Protein AF-A0A6S7FRW0-F1 (afdb_monomer)

Foldseek 3Di:
DPDPVQQADQDDDPQVVQQDPVVRDGDDPVVVVVLVCVCVVVV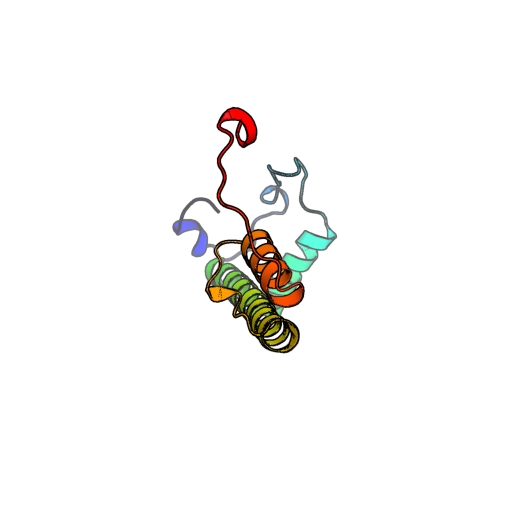PRTSNVVVVVVVVVVVVVVVVVLVVVQVVCCVQQVDGCVVDPDPVVSVVVSVCSVVVDDDDDPPDPVVVD

Solvent-accessible surface area (backbone atoms only — not comparable to full-atom values): 6906 Å² total; per-residue (Å²): 132,92,53,77,80,57,31,73,35,69,61,82,78,59,72,86,75,49,58,34,81,88,78,71,42,70,61,51,72,67,59,52,50,49,53,50,49,54,40,58,76,70,63,52,60,26,39,41,54,54,48,52,52,50,52,51,50,54,52,51,54,50,48,54,54,52,54,51,50,36,54,51,34,36,73,76,62,72,41,61,56,89,82,37,98,45,71,68,59,44,50,50,52,44,48,43,68,73,66,67,64,83,82,76,81,89,81,61,82,68,81,81,112

Organism: Paramuricea clavata (NCBI:txid317549)

Mean predicted aligned error: 6.25 Å

Radius of gyration: 23.13 Å; Cα contacts (8 Å, |Δi|>4): 59; chains: 1; bounding box: 53×29×55 Å

pLDDT: mean 92.94, std 8.05, range [52.22, 98.25]

Nearest PDB structures (foldseek):
  8ove-assembly1_A5  TM=4.115E-01  e=1.990E+00  Trypanosoma brucei brucei

Structure (mmCIF, N/CA/C/O backbone):
data_AF-A0A6S7FRW0-F1
#
_entry.id   AF-A0A6S7FRW0-F1
#
loop_
_atom_site.group_PDB
_atom_site.id
_atom_site.type_symbol
_atom_site.label_atom_id
_atom_site.label_alt_id
_atom_site.label_comp_id
_atom_site.label_asym_id
_atom_site.label_entity_id
_atom_site.label_seq_id
_atom_site.pdbx_PDB_ins_code
_atom_site.Cartn_x
_atom_site.Cartn_y
_atom_site.Cartn_z
_atom_site.occupancy
_atom_site.B_iso_or_equiv
_atom_site.auth_seq_id
_atom_site.auth_comp_id
_atom_site.auth_asym_id
_atom_site.auth_atom_id
_atom_site.pdbx_PDB_model_num
ATOM 1 N N . MET A 1 1 ? -1.376 4.015 -19.748 1.00 57.56 1 MET A N 1
ATOM 2 C CA . MET A 1 1 ? -0.962 2.783 -20.459 1.00 57.56 1 MET A CA 1
ATOM 3 C C . MET A 1 1 ? -2.212 2.345 -21.195 1.00 57.56 1 MET A C 1
ATOM 5 O O . MET A 1 1 ? -3.041 1.640 -20.640 1.00 57.56 1 MET A O 1
ATOM 9 N N . ASP A 1 2 ? -2.456 2.933 -22.360 1.00 58.31 2 ASP A N 1
ATOM 10 C CA . ASP A 1 2 ? -3.835 3.080 -22.838 1.00 58.31 2 ASP A CA 1
ATOM 11 C C . ASP A 1 2 ? -4.144 1.945 -23.818 1.00 58.31 2 ASP A C 1
ATOM 13 O O . ASP A 1 2 ? -3.926 2.073 -25.020 1.00 58.31 2 ASP A O 1
ATOM 17 N N . GLY A 1 3 ? -4.535 0.791 -23.267 1.00 72.56 3 GLY A N 1
ATOM 18 C CA . GLY A 1 3 ? -4.898 -0.423 -24.009 1.00 72.56 3 GLY A CA 1
ATOM 19 C C . GLY A 1 3 ? -3.884 -1.567 -23.883 1.00 72.56 3 GLY A C 1
ATOM 20 O O . GLY A 1 3 ? -2.677 -1.334 -23.748 1.00 72.56 3 GLY A O 1
ATOM 21 N N . PHE A 1 4 ? -4.388 -2.807 -23.951 1.00 81.12 4 PHE A N 1
ATOM 22 C CA . PHE A 1 4 ? -3.605 -4.049 -23.847 1.00 81.12 4 PHE A CA 1
ATOM 23 C C . PHE A 1 4 ? -2.491 -4.158 -24.897 1.00 81.12 4 PHE A C 1
ATOM 25 O O . PHE A 1 4 ? -1.455 -4.763 -24.624 1.00 81.12 4 PHE A O 1
ATOM 32 N N . ASP A 1 5 ? -2.650 -3.506 -26.049 1.00 82.75 5 ASP A N 1
ATOM 33 C CA . ASP A 1 5 ? -1.654 -3.474 -27.128 1.00 82.75 5 ASP A CA 1
ATOM 34 C C . ASP A 1 5 ? -0.309 -2.881 -26.678 1.00 82.75 5 ASP A C 1
ATOM 36 O O . ASP A 1 5 ? 0.751 -3.218 -27.205 1.00 82.75 5 ASP A O 1
ATOM 40 N N . ASN A 1 6 ? -0.313 -2.025 -25.650 1.00 83.50 6 ASN A N 1
ATOM 41 C CA . ASN A 1 6 ? 0.913 -1.433 -25.119 1.00 83.50 6 ASN A CA 1
ATOM 42 C C . ASN A 1 6 ? 1.772 -2.414 -24.319 1.00 83.50 6 ASN A C 1
ATOM 44 O O . ASN A 1 6 ? 2.951 -2.130 -24.109 1.00 83.50 6 ASN A O 1
ATOM 48 N N . LEU A 1 7 ? 1.211 -3.543 -23.877 1.00 89.81 7 LEU A N 1
ATOM 49 C CA . LEU A 1 7 ? 1.938 -4.531 -23.082 1.00 89.81 7 LEU A CA 1
ATOM 50 C C . LEU A 1 7 ? 3.020 -5.248 -23.900 1.00 89.81 7 LEU A C 1
ATOM 52 O O . LEU A 1 7 ? 4.021 -5.670 -23.334 1.00 89.81 7 LEU A O 1
ATOM 56 N N . GLY A 1 8 ? 2.863 -5.342 -25.224 1.00 92.31 8 GLY A N 1
ATOM 57 C CA . GLY A 1 8 ? 3.849 -5.971 -26.111 1.00 92.31 8 GLY A CA 1
ATOM 58 C C . GLY A 1 8 ? 5.066 -5.100 -26.443 1.00 92.31 8 GLY A C 1
ATOM 59 O O . GLY A 1 8 ? 5.962 -5.552 -27.148 1.00 92.31 8 GLY A O 1
ATOM 60 N N . LYS A 1 9 ? 5.115 -3.843 -25.980 1.00 92.12 9 LYS A N 1
ATOM 61 C CA . LYS A 1 9 ? 6.222 -2.928 -26.293 1.00 92.12 9 LYS A CA 1
ATOM 62 C C . LYS A 1 9 ? 7.514 -3.397 -25.633 1.00 92.12 9 LYS A C 1
ATOM 64 O O . LYS A 1 9 ? 7.526 -3.644 -24.432 1.00 92.12 9 LYS A O 1
ATOM 69 N N . ALA A 1 10 ? 8.592 -3.444 -26.411 1.00 93.81 10 ALA A N 1
ATOM 70 C CA . ALA A 1 10 ? 9.873 -4.011 -25.992 1.00 93.81 10 ALA A CA 1
ATOM 71 C C . ALA A 1 10 ? 10.818 -3.027 -25.276 1.00 93.81 10 ALA A C 1
ATOM 73 O O . ALA A 1 10 ? 12.014 -3.271 -25.147 1.00 93.81 10 ALA A O 1
ATOM 74 N N . SER A 1 11 ? 10.307 -1.872 -24.853 1.00 93.06 11 SER A N 1
ATOM 75 C CA . SER A 1 11 ? 11.110 -0.844 -24.202 1.00 93.06 11 SER A CA 1
ATOM 76 C C . SER A 1 11 ? 10.286 -0.054 -23.201 1.00 93.06 11 SER A C 1
ATOM 78 O O . SER A 1 11 ? 9.084 0.159 -23.394 1.00 93.06 11 SER A O 1
ATOM 80 N N . LEU A 1 12 ? 10.970 0.483 -22.193 1.00 92.69 12 LEU A N 1
ATOM 81 C CA . LEU A 1 12 ? 10.394 1.479 -21.304 1.00 92.69 12 LEU A CA 1
ATOM 82 C C . LEU A 1 12 ? 9.960 2.721 -22.118 1.00 92.69 12 LEU A C 1
ATOM 84 O O . LEU A 1 12 ? 10.675 3.124 -23.044 1.00 92.69 12 LEU A O 1
ATOM 88 N N . PRO A 1 13 ? 8.806 3.346 -21.816 1.00 92.06 13 PRO A N 1
ATOM 89 C CA . PRO A 1 13 ? 8.419 4.601 -22.445 1.00 92.06 13 PRO A CA 1
ATOM 90 C C . PRO A 1 13 ? 9.459 5.695 -22.171 1.00 92.06 13 PRO A C 1
ATOM 92 O O . PRO A 1 13 ? 10.132 5.656 -21.142 1.00 92.06 13 PRO A O 1
ATOM 95 N N . PRO A 1 14 ? 9.579 6.708 -23.042 1.00 94.06 14 PRO A N 1
ATOM 96 C CA . PRO A 1 14 ? 10.433 7.852 -22.750 1.00 94.06 14 PRO A CA 1
ATOM 97 C C . PRO A 1 14 ? 9.909 8.617 -21.527 1.00 94.06 14 PRO A C 1
ATOM 99 O O . PRO A 1 14 ? 8.702 8.640 -21.275 1.00 94.06 14 PRO A O 1
ATOM 102 N N . LYS A 1 15 ? 10.807 9.306 -20.812 1.00 94.62 15 LYS A N 1
ATOM 103 C CA . LYS A 1 15 ? 10.498 10.081 -19.593 1.00 94.62 15 LYS A CA 1
ATOM 104 C C . LYS A 1 15 ? 9.284 11.011 -19.754 1.00 94.62 15 LYS A C 1
ATOM 106 O O . LYS A 1 15 ? 8.444 11.087 -18.868 1.00 94.62 15 LYS A O 1
ATOM 111 N N . THR A 1 16 ? 9.133 11.635 -20.922 1.00 93.62 16 THR A N 1
ATOM 112 C CA . THR A 1 16 ? 8.015 12.538 -21.266 1.00 93.62 16 THR A CA 1
ATOM 113 C C . THR A 1 16 ? 6.631 11.878 -21.250 1.00 93.62 16 THR A C 1
ATOM 115 O O . THR A 1 16 ? 5.615 12.563 -21.302 1.00 93.62 16 THR A O 1
ATOM 118 N N . LYS A 1 17 ? 6.557 10.542 -21.200 1.00 92.31 17 LYS A N 1
ATOM 119 C CA . LYS A 1 17 ? 5.305 9.779 -21.087 1.00 92.31 17 LYS A CA 1
ATOM 120 C C . LYS A 1 17 ? 4.922 9.442 -19.643 1.00 92.31 17 LYS A C 1
ATOM 122 O O . LYS A 1 17 ? 3.916 8.768 -19.449 1.00 92.31 17 LYS A O 1
ATOM 127 N N . PHE A 1 18 ? 5.681 9.919 -18.656 1.00 91.62 18 PHE A N 1
ATOM 128 C CA . PHE A 1 18 ? 5.428 9.702 -17.228 1.00 91.62 18 PHE A CA 1
ATOM 129 C C . PHE A 1 18 ? 4.830 10.928 -16.514 1.00 91.62 18 PHE A C 1
ATOM 131 O O . PHE A 1 18 ? 4.861 10.990 -15.289 1.00 91.62 18 PHE A O 1
ATOM 138 N N . PHE A 1 19 ? 4.284 11.901 -17.248 1.00 93.69 19 PHE A N 1
ATOM 139 C CA . PHE A 1 19 ? 3.622 13.059 -16.643 1.00 93.69 19 PHE A CA 1
ATOM 140 C C . PHE A 1 19 ? 2.430 12.633 -15.768 1.00 93.69 19 PHE A C 1
ATOM 142 O O . PHE A 1 19 ? 1.503 11.962 -16.237 1.00 93.69 19 PHE A O 1
ATOM 149 N N . SER A 1 20 ? 2.444 13.039 -14.498 1.00 92.62 20 SER A N 1
ATOM 150 C CA . SER A 1 20 ? 1.382 12.765 -13.534 1.00 92.62 20 SER A CA 1
ATOM 151 C C . SER A 1 20 ? 0.300 13.831 -13.632 1.00 92.62 20 SER A C 1
ATOM 153 O O . SER A 1 20 ? 0.500 14.972 -13.228 1.00 92.62 20 SER A O 1
ATOM 155 N N . LYS A 1 21 ? -0.893 13.457 -14.108 1.00 93.94 21 LYS A N 1
ATOM 156 C CA . LYS A 1 21 ? -2.067 14.351 -14.084 1.00 93.94 21 LYS A CA 1
ATOM 157 C C . LYS A 1 21 ? -2.539 14.675 -12.665 1.00 93.94 21 LYS A C 1
ATOM 159 O O . LYS A 1 21 ? -3.146 15.718 -12.468 1.00 93.94 21 LYS A O 1
ATOM 164 N N . LEU A 1 22 ? -2.288 13.779 -11.707 1.00 93.81 22 LEU A N 1
ATOM 165 C CA . LEU A 1 22 ? -2.715 13.941 -10.316 1.00 93.81 22 LEU A CA 1
ATOM 166 C C . LEU A 1 22 ? -1.924 15.053 -9.620 1.00 93.81 22 LEU A C 1
ATOM 168 O O . LEU A 1 22 ? -2.510 15.900 -8.957 1.00 93.81 22 LEU A O 1
ATOM 172 N N . ASN A 1 23 ? -0.607 15.057 -9.822 1.00 94.19 23 ASN A N 1
ATOM 173 C CA . ASN A 1 23 ? 0.300 16.026 -9.204 1.00 94.19 23 ASN A CA 1
ATOM 174 C C . ASN A 1 23 ? 0.642 17.195 -10.141 1.00 94.19 23 ASN A C 1
ATOM 176 O O . ASN A 1 23 ? 1.277 18.156 -9.722 1.00 94.19 23 ASN A O 1
ATOM 180 N N . ASN A 1 24 ? 0.222 17.113 -11.407 1.00 94.81 24 ASN A N 1
ATOM 181 C CA . ASN A 1 24 ? 0.538 18.061 -12.472 1.00 94.81 24 ASN A CA 1
ATOM 182 C C . ASN A 1 24 ? 2.054 18.289 -12.655 1.00 94.81 24 ASN A C 1
ATOM 184 O O . ASN A 1 24 ? 2.506 19.418 -12.840 1.00 94.81 24 ASN A O 1
ATOM 188 N N . GLU A 1 25 ? 2.835 17.209 -12.600 1.00 95.31 25 GLU A N 1
ATOM 189 C CA . GLU A 1 25 ? 4.299 17.246 -12.667 1.00 95.31 25 GLU A CA 1
ATOM 190 C C . GLU A 1 25 ? 4.874 16.104 -13.518 1.00 95.31 25 GLU A C 1
ATOM 192 O O . GLU A 1 25 ? 4.275 15.031 -13.656 1.00 95.31 25 GLU A O 1
ATOM 197 N N . ASP A 1 26 ? 6.060 16.331 -14.084 1.00 95.75 26 ASP A N 1
ATOM 198 C CA . ASP A 1 26 ? 6.858 15.281 -14.713 1.00 95.75 26 ASP A CA 1
ATOM 199 C C . ASP A 1 26 ? 7.497 14.368 -13.663 1.00 95.75 26 ASP A C 1
ATOM 201 O O . ASP A 1 26 ? 7.820 14.785 -12.551 1.00 95.75 26 ASP A O 1
ATOM 205 N N . ILE A 1 27 ? 7.762 13.119 -14.047 1.00 95.81 27 ILE A N 1
ATOM 206 C CA . ILE A 1 27 ? 8.544 12.204 -13.214 1.00 95.81 27 ILE A CA 1
ATOM 207 C C . ILE A 1 27 ? 9.927 12.794 -12.901 1.00 95.81 27 ILE A C 1
ATOM 209 O O . ILE A 1 27 ? 10.603 13.360 -13.770 1.00 95.81 27 ILE A O 1
ATOM 213 N N . SER A 1 28 ? 10.390 12.605 -11.667 1.00 96.12 28 SER A N 1
ATOM 214 C CA . SER A 1 28 ? 11.747 12.987 -11.289 1.00 96.12 28 SER A CA 1
ATOM 215 C C . SER A 1 28 ? 12.791 12.162 -12.063 1.00 96.12 28 SER A C 1
ATOM 217 O O . SER A 1 28 ? 12.537 11.038 -12.508 1.00 96.12 28 SER A O 1
ATOM 219 N N . ASP A 1 29 ? 14.005 12.698 -12.235 1.00 96.75 29 ASP A N 1
ATOM 220 C CA . ASP A 1 29 ? 15.106 11.920 -12.830 1.00 96.75 29 ASP A CA 1
ATOM 221 C C . ASP A 1 29 ? 15.452 10.682 -11.999 1.00 96.75 29 ASP A C 1
ATOM 223 O O . ASP A 1 29 ? 15.806 9.638 -12.549 1.00 96.75 29 ASP A O 1
ATOM 227 N N . VAL A 1 30 ? 15.312 10.784 -10.675 1.00 97.38 30 VAL A N 1
ATOM 228 C CA . VAL A 1 30 ? 15.577 9.691 -9.736 1.00 97.38 30 VAL A CA 1
ATOM 229 C C . VAL A 1 30 ? 14.582 8.550 -9.946 1.00 97.38 30 VAL A C 1
ATOM 231 O O . VAL A 1 30 ? 14.994 7.397 -10.080 1.00 97.38 30 VAL A O 1
ATOM 234 N N . ASP A 1 31 ? 13.291 8.859 -10.051 1.00 95.62 31 ASP A N 1
ATOM 235 C CA . ASP A 1 31 ? 12.247 7.851 -10.242 1.00 95.62 31 ASP A CA 1
ATOM 236 C C . ASP A 1 31 ? 12.318 7.205 -11.625 1.00 95.62 31 ASP A C 1
ATOM 238 O O . ASP A 1 31 ? 12.161 5.987 -11.754 1.00 95.62 31 ASP A O 1
ATOM 242 N N . TYR A 1 32 ? 12.628 7.985 -12.665 1.00 96.75 32 TYR A N 1
ATOM 243 C CA . TYR A 1 32 ? 12.826 7.426 -14.001 1.00 96.75 32 TYR A CA 1
ATOM 244 C C . TYR A 1 32 ? 14.067 6.524 -14.058 1.00 96.75 32 TYR A C 1
ATOM 246 O O . TYR A 1 32 ? 14.016 5.433 -14.629 1.00 96.75 32 TYR A O 1
ATOM 254 N N . LYS A 1 33 ? 15.166 6.916 -13.399 1.00 97.69 33 LYS A N 1
ATOM 255 C CA . LYS A 1 33 ? 16.354 6.063 -13.258 1.00 97.69 33 LYS A CA 1
ATOM 256 C C . LYS A 1 33 ? 16.030 4.778 -12.498 1.00 97.69 33 LYS A C 1
ATOM 258 O O . LYS A 1 33 ? 16.504 3.716 -12.886 1.00 97.69 33 LYS A O 1
ATOM 263 N N . ARG A 1 34 ? 15.184 4.840 -11.465 1.00 96.00 34 ARG A N 1
ATOM 264 C CA . ARG A 1 34 ? 14.704 3.646 -10.754 1.00 96.00 34 ARG A CA 1
ATOM 265 C C . ARG A 1 34 ? 13.945 2.701 -11.688 1.00 96.00 34 ARG A C 1
ATOM 267 O O . ARG A 1 34 ? 14.222 1.506 -11.669 1.00 96.00 34 ARG A O 1
ATOM 274 N N . ALA A 1 35 ? 13.050 3.220 -12.530 1.00 95.19 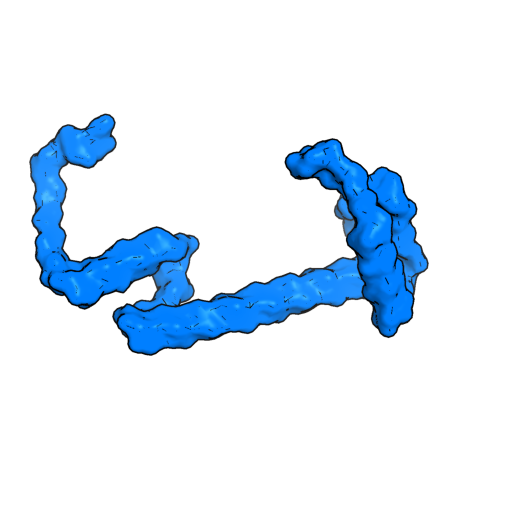35 ALA A N 1
ATOM 275 C CA . ALA A 1 35 ? 12.329 2.412 -13.516 1.00 95.19 35 ALA A CA 1
ATOM 276 C C . ALA A 1 35 ? 13.284 1.720 -14.509 1.00 95.19 35 ALA A C 1
ATOM 278 O O . ALA A 1 35 ? 13.126 0.532 -14.788 1.00 95.19 35 ALA A O 1
ATOM 279 N N . GLN A 1 36 ? 14.321 2.425 -14.980 1.00 96.94 36 GLN A N 1
ATOM 280 C CA . GLN A 1 36 ? 15.368 1.835 -15.826 1.00 96.94 36 GLN A CA 1
ATOM 281 C C . GLN A 1 36 ? 16.162 0.746 -15.100 1.00 96.94 36 GLN A C 1
ATOM 283 O O . GLN A 1 36 ? 16.422 -0.308 -15.674 1.00 96.94 36 GLN A O 1
ATOM 288 N N . THR A 1 37 ? 16.536 0.976 -13.838 1.00 97.44 37 THR A N 1
ATOM 289 C CA . THR A 1 37 ? 17.228 -0.030 -13.024 1.00 97.44 37 THR A CA 1
ATOM 290 C C . THR A 1 37 ? 16.386 -1.292 -12.912 1.00 97.44 37 THR A C 1
ATOM 292 O O . THR A 1 37 ? 16.892 -2.364 -13.208 1.00 97.44 37 THR A O 1
ATOM 295 N N . VAL A 1 38 ? 15.099 -1.181 -12.568 1.00 96.38 38 VAL A N 1
ATOM 296 C CA . VAL A 1 38 ? 14.194 -2.340 -12.486 1.00 96.38 38 VAL A CA 1
ATOM 297 C C . VAL A 1 38 ? 14.110 -3.061 -13.833 1.00 96.38 38 VAL A C 1
ATOM 299 O O . VAL A 1 38 ? 14.285 -4.276 -13.883 1.00 96.38 38 VAL A O 1
ATOM 302 N N . TRP A 1 39 ? 13.912 -2.325 -14.930 1.00 97.06 39 TRP A N 1
ATOM 303 C CA . TRP A 1 39 ? 13.864 -2.905 -16.274 1.00 97.06 39 TRP A CA 1
ATOM 304 C C . TRP A 1 39 ? 15.109 -3.751 -16.583 1.00 97.06 39 TRP A C 1
ATOM 306 O O . TRP A 1 39 ? 14.997 -4.895 -17.021 1.00 97.06 39 TRP A O 1
ATOM 316 N N . ASN A 1 40 ? 16.291 -3.203 -16.299 1.00 96.94 40 ASN A N 1
ATOM 317 C CA . ASN A 1 40 ? 17.569 -3.849 -16.584 1.00 96.94 40 ASN A CA 1
ATOM 318 C C . ASN A 1 40 ? 17.877 -4.999 -15.616 1.00 96.94 40 ASN A C 1
ATOM 320 O O . ASN A 1 40 ? 18.305 -6.061 -16.047 1.00 96.94 40 ASN A O 1
ATOM 324 N N . THR A 1 41 ? 17.643 -4.820 -14.314 1.00 97.62 41 THR A N 1
ATOM 325 C CA . THR A 1 41 ? 17.930 -5.830 -13.282 1.00 97.62 41 THR A CA 1
ATOM 326 C C . THR A 1 41 ? 17.149 -7.119 -13.509 1.00 97.62 41 THR A C 1
ATOM 328 O O . THR A 1 41 ? 17.688 -8.205 -13.307 1.00 97.62 41 THR A O 1
ATOM 331 N N . PHE A 1 42 ? 15.896 -7.010 -13.946 1.00 96.19 42 PHE A N 1
ATOM 332 C CA . PHE A 1 42 ? 15.037 -8.163 -14.205 1.00 96.19 42 PHE A CA 1
ATOM 333 C C . PHE A 1 42 ? 15.042 -8.608 -15.674 1.00 96.19 42 PHE A C 1
ATOM 335 O O . PHE A 1 42 ? 14.297 -9.515 -16.031 1.00 96.19 42 PHE A O 1
ATOM 342 N N . ASN A 1 43 ? 15.901 -8.014 -16.514 1.00 96.31 43 ASN A N 1
ATOM 343 C CA . ASN A 1 43 ? 16.024 -8.316 -17.944 1.00 96.31 43 ASN A CA 1
ATOM 344 C C . ASN A 1 43 ? 14.677 -8.290 -18.688 1.00 96.31 43 ASN A C 1
ATOM 346 O O . ASN A 1 43 ? 14.384 -9.183 -19.491 1.00 96.31 43 ASN A O 1
ATOM 350 N N . MET A 1 44 ? 13.856 -7.276 -18.406 1.00 96.19 44 MET A N 1
ATOM 351 C CA . MET A 1 44 ? 12.504 -7.171 -18.954 1.00 96.19 44 MET A CA 1
ATOM 352 C C . MET A 1 44 ? 12.537 -7.090 -20.479 1.00 96.19 44 MET A C 1
ATOM 354 O O . MET A 1 44 ? 13.301 -6.311 -21.054 1.00 96.19 44 MET A O 1
ATOM 358 N N . GLN A 1 45 ? 11.698 -7.894 -21.132 1.00 95.81 45 GLN A N 1
ATOM 359 C CA . GLN A 1 45 ? 11.605 -7.933 -22.591 1.00 95.81 45 GLN A CA 1
ATOM 360 C C . GLN A 1 45 ? 10.431 -7.108 -23.087 1.00 95.81 45 GLN A C 1
ATOM 362 O O . GLN A 1 45 ? 10.482 -6.564 -24.184 1.00 95.81 45 GLN A O 1
ATOM 367 N N . THR A 1 46 ? 9.368 -7.019 -22.293 1.00 96.31 46 THR A N 1
ATOM 368 C CA . THR A 1 46 ? 8.129 -6.352 -22.665 1.00 96.31 46 THR A CA 1
ATOM 369 C C . THR A 1 46 ? 7.570 -5.525 -21.516 1.00 96.31 46 THR A C 1
ATOM 371 O O . THR A 1 46 ? 7.846 -5.756 -20.338 1.00 96.31 46 THR A O 1
ATOM 374 N N . MET A 1 47 ? 6.710 -4.565 -21.850 1.00 94.12 47 MET A N 1
ATOM 375 C CA . MET A 1 47 ? 5.944 -3.823 -20.852 1.00 94.12 47 MET A CA 1
ATOM 376 C C . MET A 1 47 ? 5.025 -4.724 -20.017 1.00 94.12 47 MET A C 1
ATOM 378 O O . MET A 1 47 ? 4.680 -4.336 -18.902 1.00 94.12 47 MET A O 1
ATOM 382 N N . ARG A 1 48 ? 4.649 -5.909 -20.521 1.00 94.75 48 ARG A N 1
ATOM 383 C CA . ARG A 1 48 ? 3.952 -6.937 -19.740 1.00 94.75 48 ARG A CA 1
ATOM 384 C C . ARG A 1 48 ? 4.807 -7.419 -18.577 1.00 94.75 48 ARG A C 1
ATOM 386 O O . ARG A 1 48 ? 4.318 -7.412 -17.458 1.00 94.75 48 ARG A O 1
ATOM 393 N N . ASP A 1 49 ? 6.071 -7.755 -18.817 1.00 95.69 49 ASP A N 1
ATOM 394 C CA . ASP A 1 49 ? 6.961 -8.257 -17.761 1.00 95.69 49 ASP A CA 1
ATOM 395 C C . ASP A 1 49 ? 7.121 -7.219 -16.641 1.00 95.69 49 ASP A C 1
ATOM 397 O O . ASP A 1 49 ? 7.027 -7.529 -15.452 1.00 95.69 49 ASP A O 1
ATOM 401 N N . TYR A 1 50 ? 7.287 -5.950 -17.031 1.00 95.00 50 TYR A N 1
ATOM 402 C CA . TYR A 1 50 ? 7.366 -4.835 -16.092 1.00 95.00 50 TYR A CA 1
ATOM 403 C C . TYR A 1 50 ? 6.057 -4.635 -15.310 1.00 95.00 50 TYR A C 1
ATOM 405 O O . TYR A 1 50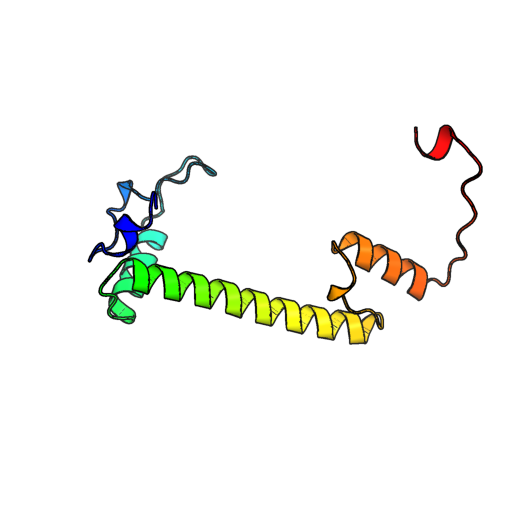 ? 6.083 -4.451 -14.092 1.00 95.00 50 TYR A O 1
ATOM 413 N N . HIS A 1 51 ? 4.911 -4.684 -15.997 1.00 93.12 51 HIS A N 1
ATOM 414 C CA . HIS A 1 51 ? 3.586 -4.578 -15.384 1.00 93.12 51 HIS A CA 1
ATOM 415 C C . HIS A 1 51 ? 3.322 -5.713 -14.390 1.00 93.12 51 HIS A C 1
ATOM 417 O O . HIS A 1 51 ? 2.884 -5.454 -13.272 1.00 93.12 51 HIS A O 1
ATOM 423 N N . ASP A 1 52 ? 3.613 -6.954 -14.770 1.00 94.88 52 ASP A N 1
ATOM 424 C CA . ASP A 1 52 ? 3.328 -8.130 -13.954 1.00 94.88 52 ASP A CA 1
ATOM 425 C C . ASP A 1 52 ? 4.212 -8.156 -12.705 1.00 94.88 52 ASP A C 1
ATOM 427 O O . ASP A 1 52 ? 3.733 -8.492 -11.620 1.00 94.88 52 ASP A O 1
ATOM 431 N N . LEU A 1 53 ? 5.477 -7.726 -12.817 1.00 95.81 53 LEU A N 1
ATOM 432 C CA . LEU A 1 53 ? 6.339 -7.534 -11.652 1.00 95.81 53 LEU A CA 1
ATOM 433 C C . LEU A 1 53 ? 5.785 -6.456 -10.714 1.00 95.81 53 LEU A C 1
ATOM 435 O O . LEU A 1 53 ? 5.728 -6.680 -9.503 1.00 95.81 53 LEU A O 1
ATOM 439 N N . TYR A 1 54 ? 5.391 -5.299 -11.254 1.00 92.81 54 TYR A N 1
ATOM 440 C CA . TYR A 1 54 ? 4.798 -4.220 -10.463 1.00 92.81 54 TYR A CA 1
ATOM 441 C C . TYR A 1 54 ? 3.545 -4.707 -9.728 1.00 92.81 54 TYR A C 1
ATOM 443 O O . TYR A 1 54 ? 3.494 -4.630 -8.503 1.00 92.81 54 TYR A O 1
ATOM 451 N N . LEU A 1 55 ? 2.590 -5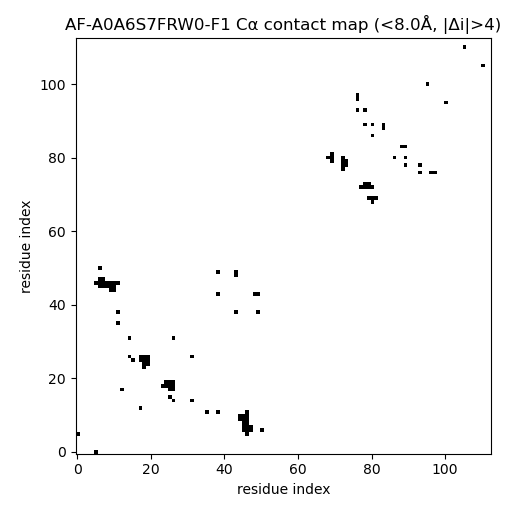.290 -10.459 1.00 95.19 55 LEU A N 1
ATOM 452 C CA . LEU A 1 55 ? 1.329 -5.781 -9.912 1.00 95.19 55 LEU A CA 1
ATOM 453 C C . LEU A 1 55 ? 1.561 -6.853 -8.845 1.00 95.19 55 LEU A C 1
ATOM 455 O O . LEU A 1 55 ? 0.976 -6.794 -7.768 1.00 95.19 55 LEU A O 1
ATOM 459 N N . LYS A 1 56 ? 2.447 -7.818 -9.111 1.00 97.12 56 LYS A N 1
ATOM 460 C CA . LYS A 1 56 ? 2.784 -8.859 -8.138 1.00 97.12 56 LYS A CA 1
ATOM 461 C C . LYS A 1 56 ? 3.393 -8.265 -6.873 1.00 97.12 56 LYS A C 1
ATOM 463 O O . LYS A 1 56 ? 3.048 -8.697 -5.780 1.00 97.12 56 LYS A O 1
ATOM 468 N N . THR A 1 57 ? 4.291 -7.294 -7.012 1.00 96.25 57 THR A N 1
ATOM 469 C CA . THR A 1 57 ? 4.931 -6.644 -5.862 1.00 96.25 57 THR A CA 1
ATOM 470 C C . THR A 1 57 ? 3.903 -5.879 -5.033 1.00 96.25 57 THR A C 1
ATOM 472 O O . THR A 1 57 ? 3.868 -6.048 -3.819 1.00 96.25 57 THR A O 1
ATOM 475 N N . ASP A 1 58 ? 3.032 -5.105 -5.679 1.00 96.19 58 ASP A N 1
ATOM 476 C CA . ASP A 1 58 ? 1.986 -4.322 -5.017 1.00 96.19 58 ASP A CA 1
ATOM 477 C C . ASP A 1 58 ? 1.004 -5.222 -4.248 1.00 96.19 58 ASP A C 1
ATOM 479 O O . ASP A 1 58 ? 0.759 -5.018 -3.058 1.00 96.19 58 ASP A O 1
ATOM 483 N N . VAL A 1 59 ? 0.542 -6.307 -4.883 1.00 97.44 59 VAL A N 1
ATOM 484 C CA . VAL A 1 59 ? -0.353 -7.289 -4.254 1.00 97.44 59 VAL A CA 1
ATOM 485 C C . VAL A 1 59 ? 0.317 -7.992 -3.073 1.00 97.44 59 VAL A C 1
ATOM 487 O O . VAL A 1 59 ? -0.311 -8.149 -2.028 1.00 97.44 59 VAL A O 1
ATOM 490 N N . LEU A 1 60 ? 1.576 -8.419 -3.211 1.00 98.12 60 LEU A N 1
ATOM 491 C CA . LEU A 1 60 ? 2.278 -9.126 -2.136 1.00 98.12 60 LEU A CA 1
ATOM 492 C C . LEU A 1 60 ? 2.560 -8.218 -0.936 1.00 98.12 60 LEU A C 1
ATOM 494 O O . LEU A 1 60 ? 2.374 -8.651 0.198 1.00 98.12 60 LEU A O 1
ATOM 498 N N . LEU A 1 61 ? 2.969 -6.968 -1.171 1.00 97.88 61 LEU A N 1
ATOM 499 C CA . LEU A 1 61 ? 3.198 -5.998 -0.099 1.00 97.88 61 LEU A CA 1
ATOM 500 C C . LEU A 1 61 ? 1.898 -5.661 0.631 1.00 97.88 61 LEU A C 1
ATOM 502 O O . LEU A 1 61 ? 1.872 -5.631 1.861 1.00 97.88 61 LEU A O 1
ATOM 506 N N . LEU A 1 62 ? 0.806 -5.450 -0.109 1.00 97.19 62 LEU A N 1
ATOM 507 C CA . LEU A 1 62 ? -0.494 -5.203 0.501 1.00 97.19 62 LEU A CA 1
ATOM 508 C C . LEU A 1 62 ? -0.970 -6.419 1.303 1.00 97.19 62 LEU A C 1
ATOM 510 O O . LEU A 1 62 ? -1.452 -6.257 2.421 1.00 97.19 62 LEU A O 1
ATOM 514 N N . ALA A 1 63 ? -0.809 -7.632 0.770 1.00 97.56 63 ALA A N 1
ATOM 515 C CA . ALA A 1 63 ? -1.171 -8.857 1.475 1.00 97.56 63 ALA A CA 1
ATOM 516 C C . ALA A 1 63 ? -0.400 -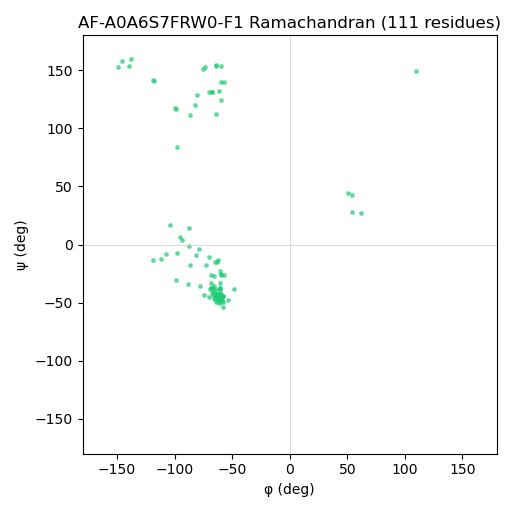9.006 2.796 1.00 97.56 63 ALA A C 1
ATOM 518 O O . ALA A 1 63 ? -1.027 -9.252 3.823 1.00 97.56 63 ALA A O 1
ATOM 519 N N . ASP A 1 64 ? 0.917 -8.783 2.795 1.00 98.06 64 ASP A N 1
ATOM 520 C CA . ASP A 1 64 ? 1.753 -8.860 4.001 1.00 98.06 64 ASP A CA 1
ATOM 521 C C . ASP A 1 64 ? 1.297 -7.861 5.081 1.00 98.06 64 ASP A C 1
ATOM 523 O O . ASP A 1 64 ? 1.046 -8.227 6.235 1.00 98.06 64 ASP A O 1
ATOM 527 N N . VAL A 1 65 ? 1.064 -6.602 4.689 1.00 97.44 65 VAL A N 1
ATOM 528 C CA . VAL A 1 65 ? 0.544 -5.569 5.599 1.00 97.44 65 VAL A CA 1
ATOM 529 C C . VAL A 1 65 ? -0.837 -5.948 6.141 1.00 97.44 65 VAL A C 1
ATOM 531 O O . VAL A 1 65 ? -1.073 -5.827 7.346 1.00 97.44 65 VAL A O 1
ATOM 534 N N . MET A 1 66 ? -1.747 -6.436 5.292 1.00 97.06 66 MET A N 1
ATOM 535 C CA . MET A 1 66 ? -3.099 -6.813 5.716 1.00 97.06 66 MET A CA 1
ATOM 536 C C . MET A 1 66 ? -3.104 -8.048 6.622 1.00 97.06 66 MET A C 1
ATOM 538 O O . MET A 1 66 ? -3.870 -8.096 7.586 1.00 97.06 66 MET A O 1
ATOM 542 N N . GLU A 1 67 ? -2.244 -9.036 6.378 1.00 97.75 67 GLU A N 1
ATOM 543 C CA . GLU A 1 67 ? -2.081 -10.185 7.270 1.00 97.75 67 GLU A CA 1
ATOM 544 C C . GLU A 1 67 ? -1.555 -9.766 8.641 1.00 97.75 67 GLU A C 1
ATOM 546 O O . GLU A 1 67 ? -2.065 -10.229 9.668 1.00 97.75 67 GLU A O 1
ATOM 551 N N . ASN A 1 68 ? -0.568 -8.867 8.678 1.00 97.94 68 ASN A N 1
ATOM 552 C CA . ASN A 1 68 ? -0.069 -8.319 9.931 1.00 97.94 68 ASN A CA 1
ATOM 553 C C . ASN A 1 68 ? -1.158 -7.520 10.665 1.00 97.94 68 ASN A C 1
ATOM 555 O O . ASN A 1 68 ? -1.374 -7.726 11.858 1.00 97.94 68 ASN A O 1
ATOM 559 N N . PHE A 1 69 ? -1.917 -6.687 9.950 1.00 97.19 69 PHE A N 1
ATOM 560 C CA . PHE A 1 69 ? -3.040 -5.939 10.516 1.00 97.19 69 PHE A CA 1
ATOM 561 C C . PHE A 1 69 ? -4.093 -6.868 11.138 1.00 97.19 69 PHE A C 1
ATOM 563 O O . PHE A 1 69 ? -4.504 -6.663 12.280 1.00 97.19 69 PHE A O 1
ATOM 570 N N . ARG A 1 70 ? -4.458 -7.963 10.453 1.00 97.94 70 ARG A N 1
ATOM 571 C CA . ARG A 1 70 ? -5.358 -8.992 11.005 1.00 97.94 70 ARG A CA 1
ATOM 572 C C . ARG A 1 70 ? -4.823 -9.608 12.291 1.00 97.94 70 ARG A C 1
ATOM 574 O O . ARG A 1 70 ? -5.591 -9.768 13.238 1.00 97.94 70 ARG A O 1
ATOM 581 N N . LYS A 1 71 ? -3.534 -9.963 12.332 1.00 98.25 71 LYS A N 1
ATOM 582 C CA . LYS A 1 71 ? -2.892 -10.524 13.534 1.00 98.25 71 LYS A CA 1
ATOM 583 C C . LYS A 1 71 ? -2.956 -9.529 14.694 1.00 98.25 71 LYS A C 1
ATOM 585 O O . LYS A 1 71 ? -3.396 -9.900 15.776 1.00 98.25 71 LYS A O 1
ATOM 590 N N . VAL A 1 72 ? -2.597 -8.268 14.456 1.00 97.62 72 VAL A N 1
ATOM 591 C CA . VAL A 1 72 ? -2.620 -7.198 15.467 1.00 97.62 72 VAL A CA 1
ATOM 592 C C . VAL A 1 72 ? -4.030 -6.980 16.024 1.00 97.62 72 VAL A C 1
A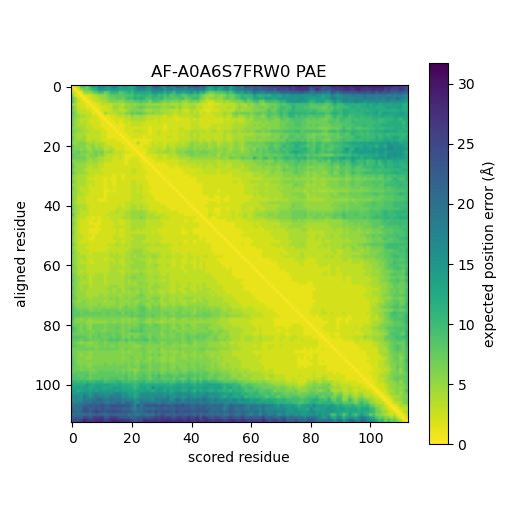TOM 594 O O . VAL A 1 72 ? -4.215 -6.984 17.239 1.00 97.62 72 VAL A O 1
ATOM 597 N N . CYS A 1 73 ? -5.040 -6.846 15.163 1.00 97.50 73 CYS A N 1
ATOM 598 C CA . CYS A 1 73 ? -6.422 -6.624 15.594 1.00 97.50 73 CYS A CA 1
ATOM 599 C C . CYS A 1 73 ? -7.001 -7.814 16.367 1.00 97.50 73 CYS A C 1
ATOM 601 O O . CYS A 1 73 ? -7.668 -7.619 17.384 1.00 97.50 73 CYS A O 1
ATOM 603 N N . LYS A 1 74 ? -6.705 -9.047 15.939 1.00 96.75 74 LYS A N 1
ATOM 604 C CA . LYS A 1 74 ? -7.119 -10.250 16.672 1.00 96.75 74 LYS A CA 1
ATOM 605 C C . LYS A 1 74 ? -6.480 -10.313 18.053 1.00 96.75 74 LYS A C 1
ATOM 607 O O . LYS A 1 74 ? -7.181 -10.600 19.014 1.00 96.75 74 LYS A O 1
ATOM 612 N N . THR A 1 75 ? -5.187 -10.016 18.156 1.00 97.44 75 THR A N 1
ATOM 613 C CA . THR A 1 75 ? -4.468 -10.035 19.436 1.00 97.44 75 THR A CA 1
ATOM 614 C C . THR A 1 75 ? -4.963 -8.949 20.391 1.00 97.44 75 THR A C 1
ATOM 616 O O . THR A 1 75 ? -5.166 -9.232 21.565 1.00 97.44 75 THR A O 1
ATOM 619 N N . ASN A 1 76 ? -5.184 -7.725 19.903 1.00 95.94 76 ASN A N 1
ATOM 620 C CA . ASN A 1 76 ? -5.487 -6.581 20.769 1.00 95.94 76 ASN A CA 1
ATOM 621 C C . ASN A 1 76 ? -6.980 -6.399 21.063 1.00 95.94 76 ASN A C 1
ATOM 623 O O . ASN A 1 76 ? -7.337 -5.943 22.143 1.00 95.94 76 ASN A O 1
ATOM 627 N N . TYR A 1 77 ? -7.852 -6.728 20.108 1.00 95.38 77 TYR A N 1
ATOM 628 C CA . TYR A 1 77 ? -9.294 -6.466 20.204 1.00 95.38 77 TYR A CA 1
ATOM 629 C C . TYR A 1 77 ? -10.130 -7.751 20.153 1.00 95.38 77 TYR A C 1
ATOM 631 O O . TYR A 1 77 ? -11.329 -7.742 20.435 1.00 95.38 77 TYR A O 1
ATOM 639 N N . GLY A 1 78 ? -9.538 -8.884 19.758 1.00 96.75 78 GLY A N 1
ATOM 640 C CA . GLY A 1 78 ? -10.295 -10.102 19.464 1.00 96.75 78 GLY A CA 1
ATOM 641 C C . GLY A 1 78 ? -11.277 -9.914 18.305 1.00 96.75 78 GLY A C 1
ATOM 642 O O . GLY A 1 78 ? -12.321 -10.561 18.295 1.00 96.75 78 GLY A O 1
ATOM 643 N N . LEU A 1 79 ? -10.980 -8.990 17.385 1.00 97.31 79 LEU A N 1
ATOM 644 C CA . LEU A 1 79 ? -11.778 -8.674 16.199 1.00 97.31 79 LEU A CA 1
ATOM 645 C C . LEU A 1 79 ? -10.939 -8.941 14.945 1.00 97.31 79 LEU A C 1
ATOM 647 O O . LEU A 1 79 ? -9.735 -8.678 14.928 1.00 97.31 79 LEU A O 1
ATOM 651 N N . ASP A 1 80 ? -11.558 -9.472 13.889 1.00 97.00 80 ASP A N 1
ATOM 652 C CA . ASP A 1 80 ? -10.889 -9.661 12.596 1.00 97.00 80 ASP A CA 1
ATOM 653 C C . ASP A 1 80 ? -11.283 -8.519 11.647 1.00 97.00 80 ASP A C 1
ATOM 655 O O . ASP A 1 80 ? -12.463 -8.398 11.313 1.00 97.00 80 ASP A O 1
ATOM 659 N N . PRO A 1 81 ? -10.326 -7.693 11.187 1.00 96.50 81 PRO A N 1
ATOM 660 C CA . PRO A 1 81 ? -10.619 -6.523 10.370 1.00 96.50 81 PRO A CA 1
ATOM 661 C C . PRO A 1 81 ? -11.252 -6.873 9.018 1.00 96.50 81 PRO A C 1
ATOM 663 O O . PRO A 1 81 ? -11.829 -5.995 8.390 1.00 96.50 81 PRO A O 1
ATOM 666 N N . MET A 1 82 ? -11.201 -8.136 8.574 1.00 95.56 82 MET A N 1
ATOM 667 C CA . MET A 1 82 ? -11.872 -8.572 7.339 1.00 95.56 82 MET A CA 1
ATOM 668 C C . MET A 1 82 ? -13.402 -8.598 7.426 1.00 95.56 82 MET A C 1
ATOM 670 O O . MET A 1 82 ? -14.049 -8.754 6.395 1.00 95.56 82 MET A O 1
ATOM 674 N N . TRP A 1 83 ? -13.987 -8.459 8.619 1.00 96.56 83 TRP A N 1
ATOM 675 C CA . TRP A 1 83 ? -15.443 -8.343 8.785 1.00 96.56 83 TRP A CA 1
ATOM 676 C C . TRP A 1 83 ? -15.957 -6.907 8.678 1.00 96.56 83 TRP A C 1
ATOM 678 O O . TRP A 1 83 ? -17.161 -6.684 8.773 1.00 96.56 83 TRP A O 1
ATOM 688 N N . TYR A 1 84 ? -15.068 -5.935 8.477 1.00 96.31 84 TYR A N 1
ATOM 689 C CA . TYR A 1 84 ? -15.417 -4.522 8.445 1.00 96.31 84 TYR A CA 1
ATOM 690 C C . TYR A 1 84 ? -15.091 -3.938 7.077 1.00 96.31 84 TYR A C 1
ATOM 692 O O . TYR A 1 84 ? -14.050 -4.220 6.489 1.00 96.31 84 TYR A O 1
ATOM 700 N N . TYR A 1 85 ? -15.974 -3.070 6.588 1.00 94.69 85 TYR A N 1
ATOM 701 C CA . TYR A 1 85 ? -15.754 -2.360 5.330 1.00 94.69 85 TYR A CA 1
ATOM 702 C C . TYR A 1 85 ? -14.614 -1.341 5.423 1.00 94.69 85 TYR A C 1
ATOM 704 O O . TYR A 1 85 ? -13.930 -1.087 4.435 1.00 94.69 85 TYR A O 1
ATOM 712 N N . THR A 1 86 ? -14.425 -0.723 6.593 1.00 96.50 86 THR A N 1
ATOM 713 C CA . THR A 1 86 ? -13.457 0.360 6.794 1.00 96.50 86 THR A CA 1
ATOM 714 C C . THR A 1 86 ? -12.840 0.311 8.193 1.00 96.50 86 THR A C 1
ATOM 716 O O . THR A 1 86 ? -13.420 -0.234 9.136 1.00 96.50 86 THR A O 1
ATOM 719 N N . ALA A 1 87 ? -11.662 0.924 8.341 1.00 95.12 87 ALA A N 1
ATOM 720 C CA . ALA A 1 87 ? -10.965 1.015 9.624 1.00 95.12 87 ALA A CA 1
ATOM 721 C C . ALA A 1 87 ? -11.766 1.752 10.724 1.00 95.12 87 ALA A C 1
ATOM 723 O O . ALA A 1 87 ? -11.734 1.282 11.859 1.00 95.12 87 ALA A O 1
ATOM 724 N N . PRO A 1 88 ? -12.529 2.833 10.443 1.00 97.25 88 PRO A N 1
ATOM 725 C CA . PRO A 1 88 ? -13.400 3.442 11.450 1.00 97.25 88 PRO A CA 1
ATOM 726 C C . PRO A 1 88 ? -14.481 2.503 11.996 1.00 97.25 88 PRO A C 1
ATOM 728 O O . PRO A 1 88 ? -14.743 2.532 13.193 1.00 97.25 88 PRO A O 1
ATOM 731 N N . GLY A 1 89 ? -15.071 1.638 11.160 1.00 97.19 89 GLY A N 1
ATOM 732 C CA . GLY A 1 89 ? -16.068 0.662 11.618 1.00 97.19 89 GLY A CA 1
ATOM 733 C C . GLY A 1 89 ? -15.476 -0.358 12.592 1.00 97.19 89 GLY A C 1
ATOM 734 O O . GLY A 1 89 ? -16.060 -0.633 13.636 1.00 97.19 89 GLY A O 1
ATOM 735 N N . LEU A 1 90 ? -14.271 -0.851 12.289 1.00 97.50 90 LEU A N 1
ATOM 736 C CA . LEU A 1 90 ? -13.503 -1.692 13.207 1.00 97.50 90 LEU A CA 1
ATOM 737 C C . LEU A 1 90 ? -13.165 -0.954 14.507 1.00 97.50 90 LEU A C 1
ATOM 739 O O . LEU A 1 90 ? -13.292 -1.526 15.583 1.00 97.50 90 LEU A O 1
ATOM 743 N N . ALA A 1 91 ? -12.699 0.294 14.413 1.00 96.69 91 ALA A N 1
ATOM 744 C CA . ALA A 1 91 ? -12.294 1.077 15.575 1.00 9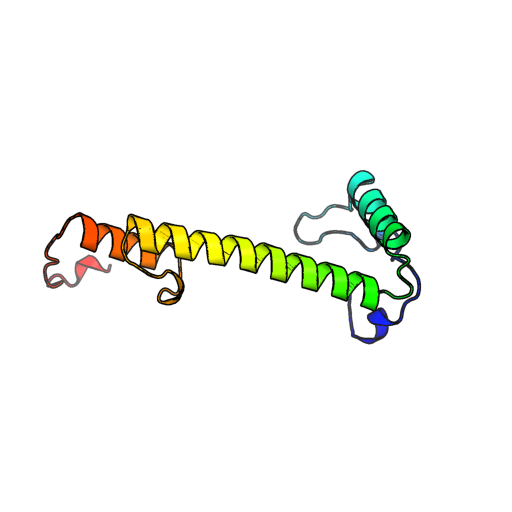6.69 91 ALA A CA 1
ATOM 745 C C . ALA A 1 91 ? -13.476 1.375 16.506 1.00 96.69 91 ALA A C 1
ATOM 747 O O . ALA A 1 91 ? -13.317 1.321 17.722 1.00 96.69 91 ALA A O 1
ATOM 748 N N . TRP A 1 92 ? -14.653 1.647 15.939 1.00 96.19 92 TRP A N 1
ATOM 749 C CA . TRP A 1 92 ? -15.886 1.836 16.695 1.00 96.19 92 TRP A CA 1
ATOM 750 C C . TRP A 1 92 ? -16.260 0.578 17.480 1.00 96.19 92 TRP A C 1
ATOM 752 O O . TRP A 1 92 ? -16.439 0.646 18.692 1.00 96.19 92 TRP A O 1
ATOM 762 N N . ASP A 1 93 ? -16.289 -0.580 16.821 1.00 95.88 93 ASP A N 1
ATOM 763 C CA . ASP A 1 93 ? -16.637 -1.841 17.481 1.00 95.88 93 ASP A CA 1
ATOM 764 C C . ASP A 1 93 ? -15.579 -2.265 18.515 1.00 95.88 93 ASP A C 1
ATOM 766 O O . ASP A 1 93 ? -15.902 -2.708 19.615 1.00 95.88 93 ASP A O 1
ATOM 770 N N . ALA A 1 94 ? -14.295 -2.036 18.218 1.00 96.75 94 ALA A N 1
ATOM 771 C CA . ALA A 1 94 ? -13.220 -2.212 19.189 1.00 96.75 94 ALA A CA 1
ATOM 772 C C . ALA A 1 94 ? -13.412 -1.311 20.418 1.00 96.75 94 ALA A C 1
ATOM 774 O O . ALA A 1 94 ? -13.218 -1.775 21.539 1.00 96.75 94 ALA A O 1
ATOM 775 N N . ALA A 1 95 ? -13.807 -0.047 20.226 1.00 96.62 95 ALA A N 1
ATOM 776 C CA . ALA A 1 95 ? -14.067 0.878 21.322 1.00 96.62 95 ALA A CA 1
ATOM 777 C C . ALA A 1 95 ? -15.241 0.403 22.185 1.00 96.62 95 ALA A C 1
ATOM 779 O O . ALA A 1 95 ? -15.069 0.294 23.394 1.00 96.62 95 ALA A O 1
ATOM 780 N N . LEU A 1 96 ? -16.379 0.046 21.578 1.00 95.62 96 LEU A N 1
ATOM 781 C CA . LEU A 1 96 ? -17.544 -0.481 22.299 1.00 95.62 96 LEU A CA 1
ATOM 782 C C . LEU A 1 96 ? -17.204 -1.744 23.095 1.00 95.62 96 LEU A C 1
ATOM 784 O O . LEU A 1 96 ? -17.565 -1.865 24.262 1.00 95.62 96 LEU A O 1
ATOM 788 N N . LYS A 1 97 ? -16.464 -2.671 22.480 1.00 94.12 97 LYS A N 1
ATOM 789 C CA . LYS A 1 97 ? -16.048 -3.919 23.124 1.00 94.12 97 LYS A CA 1
ATOM 790 C C . LYS A 1 97 ? -15.092 -3.693 24.296 1.00 94.12 97 LYS A C 1
ATOM 792 O O . LYS A 1 97 ? -15.138 -4.446 25.259 1.00 94.12 97 LYS A O 1
ATOM 797 N N . LEU A 1 98 ? -14.205 -2.702 24.201 1.00 94.62 98 LEU A N 1
ATOM 798 C CA . LEU A 1 98 ? -13.243 -2.381 25.257 1.00 94.62 98 LEU A CA 1
ATOM 799 C C . LEU A 1 98 ? -13.871 -1.605 26.417 1.00 94.62 98 LEU A C 1
ATOM 801 O O . LEU A 1 98 ? -13.442 -1.779 27.553 1.00 94.62 98 LEU A O 1
ATOM 805 N N . THR A 1 99 ? -14.825 -0.716 26.135 1.00 96.25 99 THR A N 1
ATOM 806 C CA . THR A 1 99 ? -15.482 0.095 27.169 1.00 96.25 99 THR A CA 1
ATOM 807 C C . THR A 1 99 ? -16.676 -0.602 27.805 1.00 96.25 99 THR A C 1
ATOM 809 O O . THR A 1 99 ? -17.102 -0.167 28.870 1.00 96.25 99 THR A O 1
ATOM 812 N N . GLU A 1 100 ? -17.216 -1.639 27.156 1.00 94.62 100 GLU A N 1
ATOM 813 C CA . GLU A 1 100 ? -18.439 -2.347 27.560 1.00 94.62 100 GLU A CA 1
ATOM 814 C C . GLU A 1 100 ? -19.636 -1.397 27.744 1.00 94.62 100 GLU A C 1
ATOM 816 O O . GLU A 1 100 ? -20.542 -1.648 28.534 1.00 94.62 100 GLU A O 1
ATOM 821 N N . VAL A 1 101 ? -19.635 -0.273 27.017 1.00 94.25 101 VAL A N 1
ATOM 822 C CA . VAL A 1 101 ? -20.700 0.727 27.114 1.00 94.25 101 VAL A CA 1
ATOM 823 C C . VAL A 1 101 ? -21.997 0.186 26.512 1.00 94.25 101 VAL A C 1
ATOM 825 O O . VAL A 1 101 ? -22.016 -0.321 25.389 1.00 94.25 101 VAL A O 1
ATOM 828 N N . GLU A 1 102 ? -23.101 0.329 27.241 1.00 90.69 102 GLU A N 1
ATOM 829 C CA . GLU A 1 102 ? -24.435 0.030 26.725 1.00 90.69 102 GLU A CA 1
ATOM 830 C C . GLU A 1 102 ? -24.950 1.227 25.922 1.00 90.69 102 GLU A C 1
ATOM 832 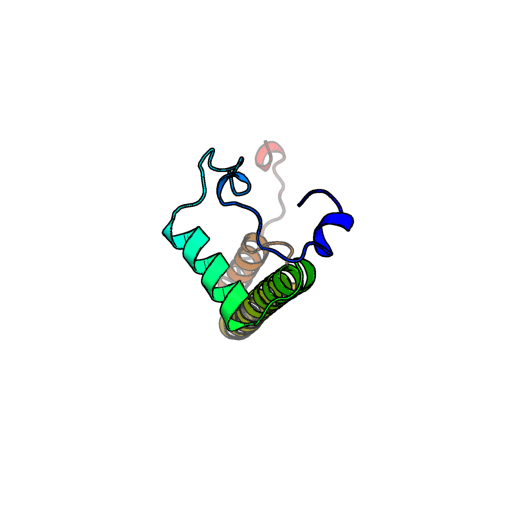O O . GLU A 1 102 ? -25.056 2.343 26.432 1.00 90.69 102 GLU A O 1
ATOM 837 N N . LEU A 1 103 ? -25.239 1.005 24.639 1.00 89.56 103 LEU A N 1
ATOM 838 C CA . LEU A 1 103 ? -25.799 2.039 23.777 1.00 89.56 103 LEU A CA 1
ATOM 839 C C . LEU A 1 103 ? -27.306 2.153 24.002 1.00 89.56 103 LEU A C 1
ATOM 841 O O . LEU A 1 103 ? -28.039 1.168 23.904 1.00 89.56 103 LEU A O 1
ATOM 845 N N . GLU A 1 104 ? -27.771 3.374 24.245 1.00 88.62 104 GLU A N 1
ATOM 846 C CA . GLU A 1 104 ? -29.196 3.679 24.303 1.00 88.62 104 GLU A CA 1
ATOM 847 C C . GLU A 1 104 ? -29.811 3.720 22.896 1.00 88.62 104 GLU A C 1
ATOM 849 O O . GLU A 1 104 ? -29.158 4.055 21.903 1.00 88.62 104 GLU A O 1
ATOM 854 N N . LEU A 1 105 ? -31.101 3.387 22.809 1.00 87.62 105 LEU A N 1
ATOM 855 C CA . LEU A 1 105 ? -31.865 3.538 21.574 1.00 87.62 105 LEU A CA 1
ATOM 856 C C . LEU A 1 105 ? -32.030 5.023 21.244 1.00 87.62 105 LEU A C 1
ATOM 858 O O . LEU A 1 105 ? -32.475 5.815 22.076 1.00 87.62 105 LEU A O 1
ATOM 862 N N . THR A 1 106 ? -31.738 5.383 19.996 1.00 83.19 106 THR A N 1
ATOM 863 C CA . THR A 1 106 ? -31.968 6.734 19.485 1.00 83.19 106 THR A CA 1
ATOM 864 C C . THR A 1 106 ? -33.468 7.016 19.495 1.00 83.19 106 THR A C 1
ATOM 866 O O . THR A 1 106 ? -34.236 6.381 18.774 1.00 83.19 106 THR A O 1
ATOM 869 N N . SER A 1 107 ? -33.888 7.942 20.353 1.00 86.44 107 SER A N 1
ATOM 870 C CA . SER A 1 107 ? -35.294 8.329 20.531 1.00 86.44 107 SER A CA 1
ATOM 871 C C . SER A 1 107 ? -35.587 9.752 20.056 1.00 86.44 107 SER A C 1
ATOM 873 O O . SER A 1 107 ? -36.752 10.105 19.885 1.00 86.44 107 SER A O 1
ATOM 875 N N . ASP A 1 108 ? -34.540 10.537 19.800 1.00 84.56 108 ASP A N 1
ATOM 876 C CA . ASP A 1 108 ? -34.630 11.911 19.328 1.00 84.56 108 ASP A CA 1
ATOM 877 C C . ASP A 1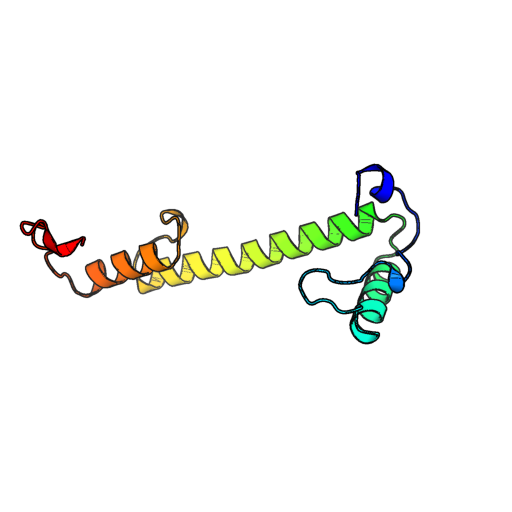 108 ? -34.428 11.981 17.797 1.00 84.56 108 ASP A C 1
ATOM 879 O O . ASP A 1 108 ? -33.347 11.631 17.308 1.00 84.56 108 ASP A O 1
ATOM 883 N N . PRO A 1 109 ? -35.442 12.418 17.025 1.00 82.19 109 PRO A N 1
ATOM 884 C CA . PRO A 1 109 ? -35.331 12.634 15.583 1.00 82.19 109 PRO A CA 1
ATOM 885 C C . PRO A 1 109 ? -34.268 13.668 15.184 1.00 82.19 109 PRO A C 1
ATOM 887 O O . PRO A 1 109 ? -33.739 13.579 14.076 1.00 82.19 109 PRO A O 1
ATOM 890 N N . ASP A 1 110 ? -33.940 14.615 16.066 1.00 84.44 110 ASP A N 1
ATOM 891 C CA . ASP A 1 110 ? -33.001 15.701 15.777 1.00 84.44 110 ASP A CA 1
ATOM 892 C C . ASP A 1 110 ? -31.531 15.268 15.929 1.00 84.44 110 ASP A C 1
ATOM 894 O O . ASP A 1 110 ? -30.633 15.973 15.481 1.00 84.44 110 ASP A O 1
ATOM 898 N N . MET A 1 111 ? -31.245 14.074 16.468 1.00 78.38 111 MET A N 1
ATOM 899 C CA . MET A 1 111 ? -29.870 13.551 16.584 1.00 78.38 111 MET A CA 1
ATOM 900 C C . MET A 1 111 ? -29.170 13.283 15.237 1.00 78.38 111 MET A C 1
ATOM 902 O O . MET A 1 111 ? -27.956 13.074 15.214 1.00 78.38 111 MET A O 1
ATOM 906 N N . TYR A 1 112 ? -29.918 13.245 14.131 1.00 65.06 112 TYR A N 1
ATOM 907 C CA . TYR A 1 112 ? -29.398 13.003 12.779 1.00 65.06 112 TYR A CA 1
ATOM 908 C C . TYR A 1 112 ? -29.387 14.249 11.875 1.00 65.06 112 TYR A C 1
ATOM 910 O O . TYR A 1 112 ? -28.866 14.156 10.758 1.00 65.06 112 TYR A O 1
ATOM 918 N N . LEU A 1 113 ? -29.978 15.367 12.315 1.00 52.22 113 LEU A N 1
ATOM 919 C CA . LEU A 1 113 ? -30.093 16.629 11.566 1.00 52.22 113 LEU A CA 1
ATOM 920 C C . LEU A 1 113 ? -28.961 17.603 11.920 1.00 52.22 113 LEU A C 1
ATOM 922 O O . LEU A 1 113 ? -28.519 18.315 10.988 1.00 52.22 113 LEU A O 1
#

Sequence (113 aa):
MDGFDNLGKASLPPKTKFFSKLNNEDISDVDYKRAQTVWNTFNMQTMRDYHDLYLKTDVLLLADVMENFRKVCKTNYGLDPMWYYTAPGLAWDAALKLTEVELELTSDPDMYL

Secondary structure (DSSP, 8-state):
--SGGGGG-SSPPPGGG--BTTTTBPPPHHHHHHHHHHHHHTT--SHHHHHHHHHHHHHHHHHHHHHHHHHHHHHHHS--GGG-SSHHHHHHHHHHHHHTPPPPP---GGGG-